Protein AF-A0A679F4Y0-F1 (afdb_monomer)

pLDDT: mean 83.92, std 12.02, range [45.62, 97.44]

Nearest PDB structures (foldseek):
  6wdh-assembly1_q  TM=8.982E-01  e=6.360E-02  Escherichia coli
  7bl2-assembly1_Q  TM=8.613E-01  e=1.214E-01  Escherichia coli K-12
  6cfj-assembly1_1U  TM=8.535E-01  e=2.637E-01  Thermus thermophilus HB8
  4wqu-assembly2_CU  TM=7.894E-01  e=1.908E-01  Thermus thermophilus HB8
  2ghj-assembly2_B  TM=6.750E-01  e=1.908E-01  Aquifex aeolicus

Radius of gyration: 18.29 Å; Cα contacts (8 Å, |Δi|>4): 42; chains: 1; bounding box: 28×23×64 Å

Secondary structure (DSSP, 8-state):
---HHHHHHHHHHHHHHHHHHHHHHHHHHHHHHHGGGSS--HHHHHHHHHHTT----HHHHHHHHHH-HHHHHHHHHHHHHHHHHHT-

Mean predicted aligned error: 6.58 Å

Organism: Cyanidioschyzon merolae (NCBI:txid45157)

Structure (mmCIF, N/CA/C/O backbone):
data_AF-A0A679F4Y0-F1
#
_entry.id   AF-A0A679F4Y0-F1
#
loop_
_atom_site.group_PDB
_atom_site.id
_atom_site.type_symbol
_atom_site.label_atom_id
_atom_site.label_alt_id
_atom_site.label_comp_id
_atom_site.label_asym_id
_atom_site.label_entity_id
_atom_site.label_seq_id
_atom_site.pdbx_PDB_ins_code
_atom_site.Cartn_x
_atom_site.Cartn_y
_atom_site.Cartn_z
_atom_site.occupancy
_atom_site.B_iso_or_equiv
_atom_site.auth_seq_id
_atom_site.auth_comp_id
_atom_site.auth_asym_id
_atom_site.auth_atom_id
_atom_site.pdbx_PDB_model_num
ATOM 1 N N . MET A 1 1 ? 17.998 2.783 -35.063 1.00 57.16 1 MET A N 1
ATOM 2 C CA . MET A 1 1 ? 16.754 2.110 -34.603 1.00 57.16 1 MET A CA 1
ATOM 3 C C . MET A 1 1 ? 17.054 1.312 -33.336 1.00 57.16 1 MET A C 1
ATOM 5 O O . MET A 1 1 ? 18.057 0.612 -33.309 1.00 57.16 1 MET A O 1
ATOM 9 N N . LYS A 1 2 ? 16.257 1.4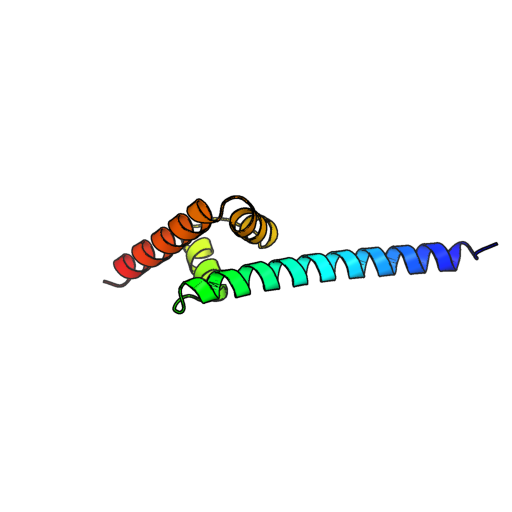35 -32.262 1.00 61.81 2 LYS A N 1
ATOM 10 C CA . LYS A 1 2 ? 16.462 0.621 -31.044 1.00 61.81 2 LYS A CA 1
ATOM 11 C C . LYS A 1 2 ? 16.127 -0.840 -31.358 1.00 61.81 2 LYS A C 1
ATOM 13 O O . LYS A 1 2 ? 15.055 -1.115 -31.884 1.00 61.81 2 LYS A O 1
ATOM 18 N N . ASN A 1 3 ? 17.034 -1.760 -31.030 1.00 77.31 3 ASN A N 1
ATOM 19 C CA . ASN A 1 3 ? 16.844 -3.191 -31.261 1.00 77.31 3 ASN A CA 1
ATOM 20 C C . ASN A 1 3 ? 15.573 -3.678 -30.513 1.00 77.31 3 ASN A C 1
ATOM 22 O O . ASN A 1 3 ? 15.493 -3.521 -29.292 1.00 77.31 3 ASN A O 1
ATOM 26 N N . PRO A 1 4 ? 14.553 -4.243 -31.185 1.00 74.94 4 PRO A N 1
ATOM 27 C CA . PRO A 1 4 ? 13.270 -4.566 -30.553 1.00 74.94 4 PRO A CA 1
ATOM 28 C C . PRO A 1 4 ? 13.417 -5.508 -29.348 1.00 74.94 4 PRO A C 1
ATOM 30 O O . PRO A 1 4 ? 12.741 -5.330 -28.334 1.00 74.94 4 PRO A O 1
ATOM 33 N N . LYS A 1 5 ? 14.382 -6.439 -29.380 1.00 79.12 5 LYS A N 1
ATOM 34 C CA . LYS A 1 5 ? 14.686 -7.325 -28.240 1.00 79.12 5 LYS A CA 1
ATOM 35 C C . LYS A 1 5 ? 15.121 -6.552 -26.985 1.00 79.12 5 LYS A C 1
ATOM 37 O O . LYS A 1 5 ? 14.709 -6.898 -25.875 1.00 79.12 5 LYS A O 1
ATOM 42 N N . THR A 1 6 ? 15.913 -5.485 -27.128 1.00 82.94 6 THR A N 1
ATOM 43 C CA . THR A 1 6 ? 16.363 -4.674 -25.980 1.00 82.94 6 THR A CA 1
ATOM 44 C C . THR A 1 6 ? 15.245 -3.786 -25.442 1.00 82.94 6 THR A C 1
ATOM 46 O O . THR A 1 6 ? 15.124 -3.638 -24.223 1.00 82.94 6 THR A O 1
ATOM 49 N N . TYR A 1 7 ? 14.366 -3.282 -26.315 1.00 84.31 7 TYR A N 1
ATOM 50 C CA . TYR A 1 7 ? 13.169 -2.536 -25.920 1.00 84.31 7 TYR A CA 1
ATOM 51 C C . TYR A 1 7 ? 12.246 -3.367 -25.014 1.00 84.31 7 TYR A C 1
ATOM 53 O O . TYR A 1 7 ? 11.894 -2.924 -23.917 1.00 84.31 7 TYR A O 1
ATOM 61 N N . TYR A 1 8 ? 11.903 -4.599 -25.411 1.00 89.25 8 TYR A N 1
ATOM 62 C CA . TYR A 1 8 ? 11.023 -5.458 -24.607 1.00 89.25 8 TYR A CA 1
ATOM 63 C C . TYR A 1 8 ? 11.660 -5.872 -23.273 1.00 89.25 8 TYR A C 1
ATOM 65 O O . TYR A 1 8 ? 10.985 -5.843 -22.239 1.00 89.25 8 TYR A O 1
ATOM 73 N N . LYS A 1 9 ? 12.971 -6.164 -23.256 1.00 91.62 9 LYS A N 1
ATOM 74 C CA . LYS A 1 9 ? 13.726 -6.449 -22.021 1.00 91.62 9 LYS A CA 1
ATOM 75 C C . LYS A 1 9 ? 13.670 -5.274 -21.040 1.00 91.62 9 LYS A C 1
ATOM 77 O O . LYS A 1 9 ? 13.403 -5.467 -19.852 1.00 91.62 9 LYS A O 1
ATOM 82 N N . TYR A 1 10 ? 13.874 -4.052 -21.533 1.00 92.06 10 TYR A N 1
ATOM 83 C CA . TYR A 1 10 ? 13.791 -2.840 -20.719 1.00 92.06 10 TYR A CA 1
ATOM 84 C C . TYR A 1 10 ? 12.372 -2.608 -20.187 1.00 92.06 10 TYR A C 1
ATOM 86 O O . TYR A 1 10 ? 12.189 -2.408 -18.986 1.00 92.06 10 TYR A O 1
ATOM 94 N N . LYS A 1 11 ? 11.352 -2.722 -21.048 1.00 93.56 11 LYS A N 1
ATOM 95 C CA . LYS A 1 11 ? 9.937 -2.566 -20.672 1.00 93.56 11 LYS A CA 1
ATOM 96 C C . LYS A 1 11 ? 9.528 -3.542 -19.567 1.00 93.56 11 LYS A C 1
ATOM 98 O O . LYS A 1 11 ? 8.858 -3.153 -18.611 1.00 93.56 11 LYS A O 1
ATOM 103 N N . PHE A 1 12 ? 9.961 -4.799 -19.653 1.00 94.38 12 PHE A N 1
ATOM 104 C CA . PHE A 1 12 ? 9.706 -5.800 -18.617 1.00 94.38 12 PHE A CA 1
ATOM 105 C C . PHE A 1 12 ? 10.388 -5.455 -17.286 1.00 94.38 12 PHE A C 1
ATOM 107 O O . PHE A 1 12 ? 9.742 -5.501 -16.234 1.00 94.38 12 PHE A O 1
ATOM 114 N N . LYS A 1 13 ? 11.668 -5.052 -17.323 1.00 95.81 13 LYS A N 1
ATOM 115 C CA . LYS A 1 13 ? 12.398 -4.592 -16.130 1.00 95.81 13 LYS A CA 1
ATOM 116 C C . LYS A 1 13 ? 11.677 -3.413 -15.473 1.00 95.81 13 LYS A C 1
ATOM 118 O O . LYS A 1 13 ? 11.464 -3.443 -14.263 1.00 95.81 13 LYS A O 1
ATOM 123 N N . GLN A 1 14 ? 11.232 -2.435 -16.261 1.00 96.62 14 GLN A N 1
ATOM 124 C CA . GLN A 1 14 ? 10.524 -1.264 -15.745 1.00 96.62 14 GLN A CA 1
ATOM 125 C C . GLN A 1 14 ? 9.191 -1.612 -15.083 1.00 96.62 14 GLN A C 1
ATOM 127 O O . GLN A 1 14 ? 8.910 -1.128 -13.992 1.00 96.62 14 GLN A O 1
ATOM 132 N N . ARG A 1 15 ? 8.403 -2.533 -15.652 1.00 97.00 15 ARG A N 1
ATOM 133 C CA . ARG A 1 15 ? 7.162 -3.014 -15.011 1.00 97.00 15 ARG A CA 1
ATOM 134 C C . ARG A 1 15 ? 7.419 -3.648 -13.641 1.00 97.00 15 ARG A C 1
ATOM 136 O O . ARG A 1 15 ? 6.643 -3.433 -12.712 1.00 97.00 15 ARG A O 1
ATOM 143 N N . LYS A 1 16 ? 8.505 -4.419 -13.495 1.00 97.19 16 LYS A N 1
ATOM 144 C CA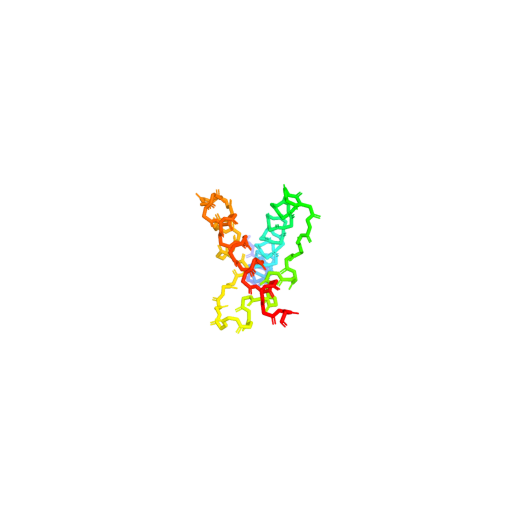 . LYS A 1 16 ? 8.900 -4.998 -12.198 1.00 97.19 16 LYS A CA 1
ATOM 145 C C . LYS A 1 16 ? 9.339 -3.923 -11.203 1.00 97.19 16 LYS A C 1
ATOM 147 O O . LYS A 1 16 ? 8.940 -3.983 -10.042 1.00 97.19 16 LYS A O 1
ATOM 152 N N . LEU A 1 17 ? 10.138 -2.953 -11.648 1.00 97.44 17 LEU A N 1
ATOM 153 C CA . LEU A 1 17 ? 10.594 -1.842 -10.807 1.00 97.44 17 LEU A CA 1
ATOM 154 C C . LEU A 1 17 ? 9.428 -0.969 -10.345 1.00 97.44 17 LEU A C 1
ATOM 156 O O . LEU A 1 17 ? 9.336 -0.675 -9.160 1.00 97.44 17 LEU A O 1
ATOM 160 N N . LEU A 1 18 ? 8.491 -0.651 -11.236 1.00 97.19 18 LEU A N 1
ATOM 161 C CA . LEU A 1 18 ? 7.298 0.123 -10.906 1.00 97.19 18 LEU A CA 1
ATOM 162 C C . LEU A 1 18 ? 6.494 -0.532 -9.774 1.00 97.19 18 LEU A C 1
ATOM 164 O O 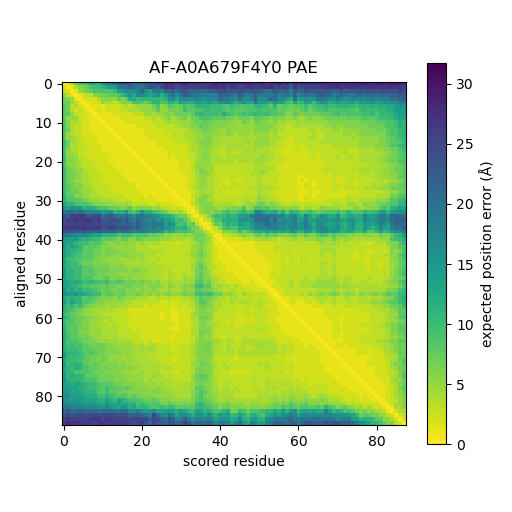. LEU A 1 18 ? 6.181 0.126 -8.787 1.00 97.19 18 LEU A O 1
ATOM 168 N N . LYS A 1 19 ? 6.235 -1.845 -9.859 1.00 96.31 19 LYS A N 1
ATOM 169 C CA . LYS A 1 19 ? 5.535 -2.587 -8.792 1.00 96.31 19 LYS A CA 1
ATOM 170 C C . LYS A 1 19 ? 6.271 -2.511 -7.449 1.00 96.31 19 LYS A C 1
ATOM 172 O O . LYS A 1 19 ? 5.637 -2.335 -6.411 1.00 96.31 19 LYS A O 1
ATOM 177 N N . ARG A 1 20 ? 7.605 -2.623 -7.460 1.00 96.75 20 ARG A N 1
ATOM 178 C CA . ARG A 1 20 ? 8.438 -2.500 -6.250 1.00 96.75 20 ARG A CA 1
ATOM 179 C C . ARG A 1 20 ? 8.388 -1.089 -5.670 1.00 96.75 20 ARG A C 1
ATOM 181 O O . ARG A 1 20 ? 8.235 -0.947 -4.462 1.00 96.75 20 ARG A O 1
ATOM 188 N N . ASN A 1 21 ? 8.464 -0.070 -6.520 1.00 96.88 21 ASN A N 1
ATOM 189 C CA . ASN A 1 21 ? 8.427 1.329 -6.105 1.00 96.88 21 ASN A CA 1
ATOM 190 C C . ASN A 1 21 ? 7.073 1.698 -5.496 1.00 96.88 21 ASN A C 1
ATOM 192 O O . ASN A 1 21 ? 7.053 2.297 -4.428 1.00 96.88 21 ASN A O 1
ATOM 196 N N . ILE A 1 22 ? 5.961 1.252 -6.092 1.00 95.62 22 ILE A N 1
ATOM 197 C CA . ILE A 1 22 ? 4.616 1.422 -5.514 1.00 95.62 22 ILE A CA 1
ATOM 198 C C . ILE A 1 22 ? 4.539 0.754 -4.136 1.00 95.62 22 ILE A C 1
ATOM 200 O O . ILE A 1 22 ? 4.087 1.364 -3.172 1.00 95.62 22 ILE A O 1
ATOM 204 N N . SER A 1 23 ? 5.034 -0.482 -4.001 1.00 95.19 23 SER A N 1
ATOM 205 C CA . SER A 1 23 ? 5.042 -1.155 -2.698 1.00 95.19 23 SER A CA 1
ATOM 206 C C . SER A 1 23 ? 5.907 -0.432 -1.662 1.00 95.19 23 SER A C 1
ATOM 208 O O . SER A 1 23 ? 5.546 -0.423 -0.486 1.00 95.19 23 SER A O 1
ATOM 210 N N . LYS A 1 24 ? 7.049 0.135 -2.069 1.00 95.62 24 LYS A N 1
ATOM 211 C CA . LYS A 1 24 ?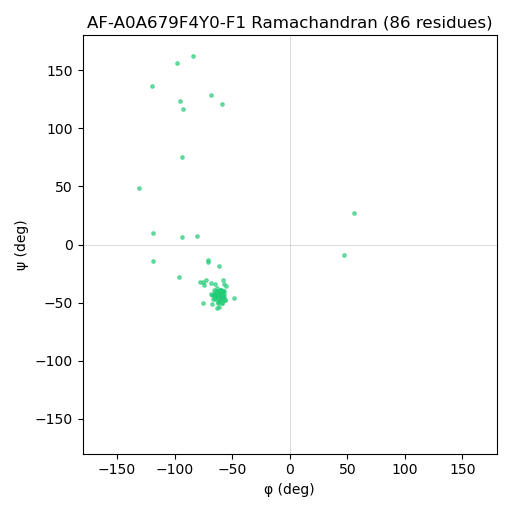 7.936 0.902 -1.186 1.00 95.62 24 LYS A CA 1
ATOM 212 C C . LYS A 1 24 ? 7.280 2.214 -0.756 1.00 95.62 24 LYS A C 1
ATOM 214 O O . LYS A 1 24 ? 7.328 2.534 0.424 1.00 95.62 24 LYS A O 1
ATOM 219 N N . TYR A 1 25 ? 6.631 2.913 -1.684 1.00 95.19 25 TYR A N 1
ATOM 220 C CA . TYR A 1 25 ? 5.871 4.130 -1.409 1.00 95.19 25 TYR A CA 1
ATOM 221 C C . TYR A 1 25 ? 4.757 3.877 -0.388 1.00 95.19 25 TYR A C 1
ATOM 223 O O . TYR A 1 25 ? 4.717 4.540 0.642 1.00 95.19 25 TYR A O 1
ATOM 231 N N . ASN A 1 26 ? 3.937 2.842 -0.595 1.00 93.69 26 ASN A N 1
ATOM 232 C CA . ASN A 1 26 ? 2.868 2.498 0.348 1.00 93.69 26 ASN A CA 1
ATOM 233 C C . ASN A 1 26 ? 3.414 2.182 1.751 1.00 93.69 26 ASN A C 1
ATOM 235 O O . ASN A 1 26 ? 2.822 2.590 2.741 1.00 93.69 26 ASN A O 1
ATOM 239 N N . ASN A 1 27 ? 4.553 1.484 1.857 1.00 91.25 27 ASN A N 1
ATOM 240 C CA . ASN A 1 27 ? 5.186 1.239 3.158 1.00 91.25 27 ASN A CA 1
ATOM 241 C C . ASN A 1 27 ? 5.643 2.541 3.835 1.00 91.25 27 ASN A C 1
ATOM 243 O O . ASN A 1 27 ? 5.495 2.662 5.046 1.00 91.25 27 ASN A O 1
ATOM 247 N N . LEU A 1 28 ? 6.209 3.484 3.073 1.00 91.50 28 LEU A N 1
ATOM 248 C CA . LEU A 1 28 ? 6.659 4.771 3.605 1.00 91.50 28 LEU A CA 1
ATOM 249 C C . LEU A 1 28 ? 5.485 5.571 4.167 1.00 91.50 28 LEU A C 1
ATOM 251 O O . LEU A 1 28 ? 5.557 5.969 5.321 1.00 91.50 28 LEU A O 1
ATOM 255 N N . VAL A 1 29 ? 4.404 5.716 3.394 1.00 91.25 29 VAL A N 1
ATOM 256 C CA . VAL A 1 29 ? 3.178 6.426 3.807 1.00 91.25 29 VAL A CA 1
ATOM 257 C C . VAL A 1 29 ? 2.599 5.836 5.091 1.00 91.25 29 VAL A C 1
ATOM 259 O O . VAL A 1 29 ? 2.292 6.558 6.039 1.00 91.25 29 VAL A O 1
ATOM 262 N N . ILE A 1 30 ? 2.477 4.508 5.136 1.00 88.81 30 ILE A N 1
ATOM 263 C CA . ILE A 1 30 ? 1.940 3.806 6.299 1.00 88.81 30 ILE A CA 1
ATOM 264 C C . ILE A 1 30 ? 2.822 4.058 7.519 1.00 88.81 30 ILE A C 1
ATOM 266 O O . ILE A 1 30 ? 2.326 4.538 8.535 1.00 88.81 30 ILE A O 1
ATOM 270 N N . ASN A 1 31 ? 4.125 3.796 7.411 1.00 84.50 31 ASN A N 1
ATOM 271 C CA . ASN A 1 31 ? 5.035 3.955 8.538 1.00 84.50 31 ASN A CA 1
ATOM 272 C C . ASN A 1 31 ? 5.074 5.409 9.024 1.00 84.50 31 ASN A C 1
ATOM 274 O O . ASN A 1 31 ? 4.974 5.623 10.224 1.00 84.50 31 ASN A O 1
ATOM 278 N N . SER A 1 32 ? 5.131 6.399 8.125 1.00 83.00 32 SER A N 1
ATOM 279 C CA . SER A 1 32 ? 5.163 7.817 8.507 1.00 83.00 32 SER A CA 1
ATOM 280 C C . SER A 1 32 ? 3.892 8.283 9.208 1.00 83.00 32 SER A C 1
ATOM 282 O O . SER A 1 32 ? 3.960 9.133 10.084 1.00 83.00 32 SER A O 1
ATOM 284 N N . SER A 1 33 ? 2.730 7.747 8.832 1.00 76.69 33 SER A N 1
ATOM 285 C CA . SER A 1 33 ? 1.460 8.114 9.474 1.00 76.69 33 SER A CA 1
ATOM 286 C C . SER A 1 33 ? 1.285 7.486 10.851 1.00 76.69 33 SER A C 1
ATOM 288 O O . SER A 1 33 ? 0.687 8.082 11.737 1.00 76.69 33 SER A O 1
ATOM 290 N N . ILE A 1 34 ? 1.835 6.289 11.026 1.00 67.00 34 ILE A N 1
ATOM 291 C CA . ILE A 1 34 ? 1.725 5.512 12.250 1.00 67.00 34 ILE A CA 1
ATOM 292 C C . ILE A 1 34 ? 2.581 6.117 13.377 1.00 67.00 34 ILE A C 1
ATOM 294 O O . ILE A 1 34 ? 2.163 6.081 14.529 1.00 67.00 34 ILE A O 1
ATOM 298 N N . PHE A 1 35 ? 3.700 6.771 13.042 1.00 55.38 35 PHE A N 1
ATOM 299 C CA . PHE A 1 35 ? 4.477 7.571 13.999 1.00 55.38 35 PHE A CA 1
ATOM 300 C C . PHE A 1 35 ? 3.692 8.745 14.604 1.00 55.38 35 PHE A C 1
ATOM 302 O O . PHE A 1 35 ? 4.072 9.238 15.650 1.00 55.38 35 PHE A O 1
ATOM 309 N N . ILE A 1 36 ? 2.582 9.193 14.005 1.00 51.41 36 ILE A N 1
ATOM 310 C CA . ILE A 1 36 ? 1.818 10.333 14.545 1.00 51.41 36 ILE A CA 1
ATOM 311 C C . ILE A 1 36 ? 1.076 9.960 15.850 1.00 51.41 36 ILE A C 1
ATOM 313 O O . ILE A 1 36 ? 0.688 10.856 16.590 1.00 51.41 36 ILE A O 1
ATOM 317 N N . ASN A 1 37 ? 0.936 8.664 16.170 1.00 52.75 37 ASN A N 1
ATOM 318 C CA . ASN A 1 37 ? 0.324 8.180 17.417 1.00 52.75 37 ASN A CA 1
ATOM 319 C C . ASN A 1 37 ? 1.280 7.340 18.302 1.00 52.75 37 ASN A C 1
ATOM 321 O O . ASN A 1 37 ? 0.795 6.697 19.224 1.00 52.75 37 ASN A O 1
ATOM 325 N N . ASP A 1 38 ? 2.587 7.299 17.994 1.00 58.78 38 ASP A N 1
ATOM 326 C CA . ASP A 1 38 ? 3.728 6.701 18.736 1.00 58.78 38 ASP A CA 1
ATOM 327 C C . ASP A 1 38 ? 3.648 5.266 19.321 1.00 58.78 38 ASP A C 1
ATOM 329 O O . ASP A 1 38 ? 4.679 4.713 19.699 1.00 58.78 38 ASP A O 1
ATOM 333 N N . GLU A 1 39 ? 2.500 4.587 19.341 1.00 67.62 39 GLU A N 1
ATOM 334 C CA . GLU A 1 39 ? 2.341 3.357 20.141 1.00 67.62 39 GLU A CA 1
ATOM 335 C C . GLU A 1 39 ? 2.023 2.095 19.329 1.00 67.62 39 GLU A C 1
ATOM 337 O O . GLU A 1 39 ? 2.132 0.972 19.824 1.00 67.62 39 GLU A O 1
ATOM 342 N N . ILE A 1 40 ? 1.638 2.233 18.060 1.00 73.56 40 ILE A N 1
ATOM 343 C CA . ILE A 1 40 ? 1.101 1.117 17.270 1.00 73.56 40 ILE A CA 1
ATOM 344 C C . ILE A 1 40 ? 1.994 0.883 16.060 1.00 73.56 40 ILE A C 1
ATOM 346 O O . ILE A 1 40 ? 2.363 1.825 15.395 1.00 73.56 40 ILE A O 1
ATOM 350 N N . SER A 1 41 ? 2.338 -0.360 15.712 1.00 80.31 41 SER A N 1
A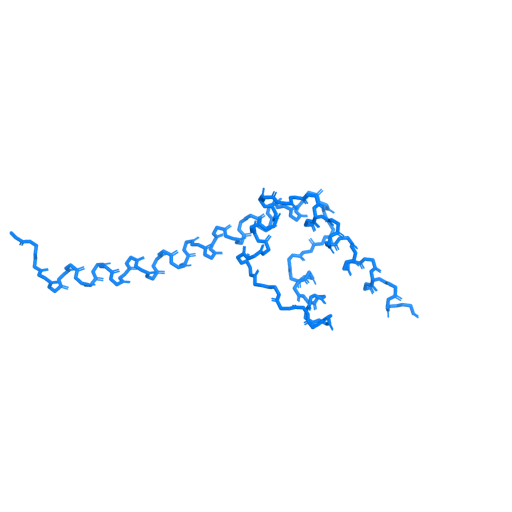TOM 351 C CA . SER A 1 41 ? 3.068 -0.654 14.464 1.00 80.31 41 SER A CA 1
ATOM 352 C C . SER A 1 41 ? 2.128 -1.117 13.345 1.00 80.31 41 SER A C 1
ATOM 354 O O . SER A 1 41 ? 1.085 -1.722 13.600 1.00 80.31 41 SER A O 1
ATOM 356 N N . TYR A 1 42 ? 2.523 -0.955 12.074 1.00 82.94 42 TYR A N 1
ATOM 357 C CA . TYR A 1 42 ? 1.765 -1.529 10.947 1.00 82.94 42 TYR A CA 1
ATOM 358 C C . TYR A 1 42 ? 1.556 -3.045 11.091 1.00 82.94 42 TYR A C 1
ATOM 360 O O . TYR A 1 42 ? 0.510 -3.576 10.714 1.00 82.94 42 TYR A O 1
ATOM 368 N N . ASN A 1 43 ? 2.546 -3.754 11.641 1.00 84.94 43 ASN A N 1
ATOM 369 C CA . ASN A 1 43 ? 2.449 -5.194 11.869 1.00 84.94 43 ASN A CA 1
ATOM 370 C C . ASN A 1 43 ? 1.320 -5.530 12.846 1.00 84.94 43 ASN A C 1
ATOM 372 O O . ASN A 1 43 ? 0.581 -6.484 12.602 1.00 84.94 43 ASN A O 1
ATOM 37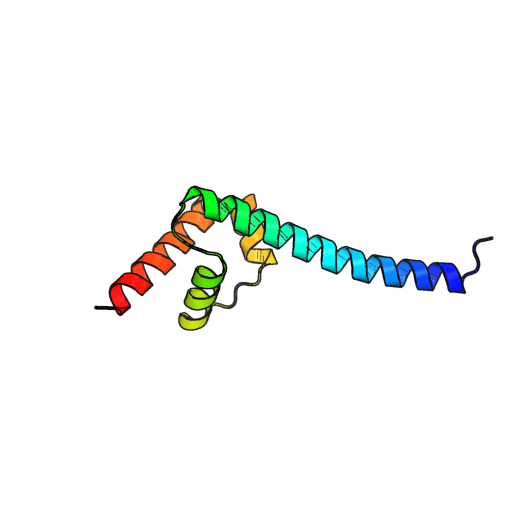6 N N . TYR A 1 44 ? 1.149 -4.719 13.892 1.00 83.69 44 TYR A N 1
ATOM 377 C CA . TYR A 1 44 ? 0.056 -4.864 14.846 1.00 83.69 44 TYR A CA 1
ATOM 378 C C . TYR A 1 44 ? -1.307 -4.587 14.199 1.00 83.69 44 TYR A C 1
ATOM 380 O O . TYR A 1 44 ? -2.214 -5.410 14.305 1.00 83.69 44 TYR A O 1
ATOM 388 N N . ILE A 1 45 ? -1.439 -3.501 13.430 1.00 83.88 45 ILE A N 1
ATOM 389 C CA . ILE A 1 45 ? -2.681 -3.194 12.694 1.00 83.88 45 ILE A CA 1
ATOM 390 C C . ILE A 1 45 ? -3.038 -4.346 11.748 1.00 83.88 45 ILE A C 1
ATOM 392 O O . ILE A 1 45 ? -4.172 -4.818 11.719 1.00 83.88 45 ILE A O 1
ATOM 396 N N . LYS A 1 46 ? -2.054 -4.859 11.003 1.00 86.88 46 LYS A N 1
ATOM 397 C CA . LYS A 1 46 ? -2.237 -5.995 10.093 1.00 86.88 46 LYS A CA 1
ATOM 398 C C . LYS A 1 46 ? -2.664 -7.266 10.831 1.00 86.88 46 LYS A C 1
ATOM 400 O O . LYS A 1 46 ? -3.475 -8.022 10.298 1.00 86.88 46 LYS A O 1
ATOM 405 N N . PHE A 1 47 ? -2.101 -7.527 12.008 1.00 85.81 47 PHE A N 1
ATOM 406 C CA . PHE A 1 47 ? -2.495 -8.650 12.855 1.00 85.81 47 PHE A CA 1
ATOM 407 C C . PHE A 1 47 ? -3.962 -8.529 13.280 1.00 85.81 47 PHE A C 1
ATOM 409 O O . PHE A 1 47 ? -4.739 -9.458 13.067 1.00 85.81 47 PHE A O 1
ATOM 416 N N . CYS A 1 48 ? -4.362 -7.359 13.771 1.00 84.94 48 CYS A N 1
ATOM 417 C CA . CYS A 1 48 ? -5.724 -7.103 14.222 1.00 84.94 48 CYS A CA 1
ATOM 418 C C . CYS A 1 48 ? -6.751 -7.187 13.082 1.00 84.94 48 CYS A C 1
ATOM 420 O O . CYS A 1 48 ? -7.781 -7.841 13.219 1.00 84.94 48 CYS A O 1
ATOM 422 N N . LEU A 1 49 ? -6.440 -6.609 11.916 1.00 86.38 49 LEU A N 1
ATOM 423 C CA . LEU A 1 49 ? -7.284 -6.710 10.719 1.00 86.38 49 LEU A CA 1
ATOM 424 C C . LEU A 1 49 ? -7.516 -8.167 10.301 1.00 86.38 49 LEU A C 1
ATOM 426 O O . LEU A 1 49 ? -8.630 -8.538 9.937 1.00 86.38 49 LEU A O 1
ATOM 430 N N . LYS A 1 50 ? -6.483 -9.017 10.392 1.00 87.06 50 LYS A N 1
ATOM 431 C CA . LYS A 1 50 ? -6.624 -10.455 10.123 1.00 87.06 50 LYS A CA 1
ATOM 432 C C . LYS A 1 50 ? -7.536 -11.149 11.130 1.00 87.06 50 LYS A C 1
ATOM 434 O O . LYS A 1 50 ? -8.351 -11.965 10.708 1.00 87.06 50 LYS A O 1
ATOM 439 N N . GLN A 1 51 ? -7.400 -10.850 12.424 1.00 86.25 51 GLN A N 1
ATOM 440 C CA . GLN A 1 51 ? -8.278 -11.420 13.452 1.00 86.25 51 GLN A CA 1
ATOM 441 C C . GLN A 1 51 ? -9.743 -11.055 13.210 1.00 86.25 51 GLN A C 1
ATOM 443 O O . GLN A 1 51 ? -10.624 -11.902 13.335 1.00 86.25 51 GLN A O 1
ATOM 448 N N . AS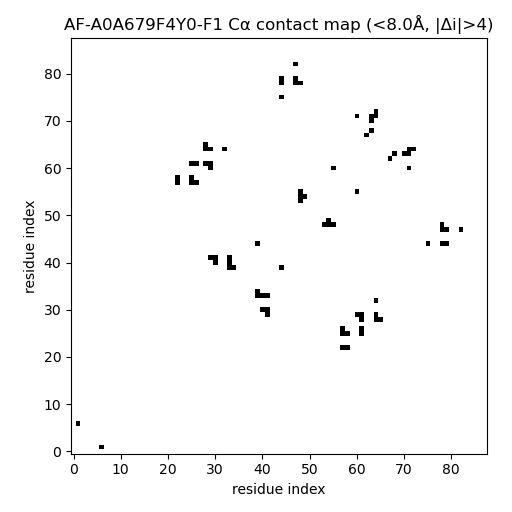P A 1 52 ? -9.992 -9.819 12.786 1.00 85.06 52 ASP A N 1
ATOM 449 C CA . ASP A 1 52 ? -11.329 -9.321 12.473 1.00 85.06 52 ASP A CA 1
ATOM 450 C C . ASP A 1 52 ? -11.836 -9.737 11.080 1.00 85.06 52 ASP A C 1
ATOM 452 O O . ASP A 1 52 ? -12.899 -9.292 10.655 1.00 85.06 52 ASP A O 1
ATOM 456 N N . LYS A 1 53 ? -11.109 -10.612 10.368 1.00 88.19 53 LYS A N 1
ATOM 457 C CA . LYS A 1 53 ? -11.434 -11.080 9.007 1.00 88.19 53 LYS A CA 1
ATOM 458 C C . LYS A 1 53 ? -11.598 -9.936 7.993 1.00 88.19 53 LYS A C 1
ATOM 460 O O . LYS A 1 53 ? -12.272 -10.092 6.978 1.00 88.19 53 LYS A O 1
ATOM 465 N N . VAL A 1 54 ? -10.939 -8.802 8.232 1.00 86.19 54 VAL A N 1
ATOM 466 C CA . VAL A 1 54 ? -10.936 -7.641 7.338 1.00 86.19 54 VAL A CA 1
ATOM 467 C C . VAL A 1 54 ? -9.741 -7.727 6.390 1.00 86.19 54 VAL A C 1
ATOM 469 O O . VAL A 1 54 ? -8.578 -7.658 6.795 1.00 86.19 54 VAL A O 1
ATOM 472 N N . SER A 1 55 ? -10.013 -7.843 5.090 1.00 85.81 55 SER A N 1
ATOM 473 C CA . SER A 1 55 ? -8.985 -7.937 4.051 1.00 85.81 55 SER A CA 1
ATOM 474 C C . SER A 1 55 ? -8.641 -6.569 3.448 1.00 85.81 55 SER A C 1
ATOM 476 O O . SER A 1 55 ? -9.013 -6.267 2.315 1.00 85.81 55 SER A O 1
ATOM 478 N N . LEU A 1 56 ? -7.891 -5.743 4.182 1.00 87.81 56 LEU A N 1
ATOM 479 C CA . LEU A 1 56 ? -7.323 -4.502 3.643 1.00 87.81 56 LEU A CA 1
ATOM 480 C C . LEU A 1 56 ? -5.889 -4.723 3.154 1.00 87.81 56 LEU A C 1
ATOM 482 O O . LEU A 1 56 ? -5.007 -5.167 3.894 1.00 87.81 56 LEU A O 1
ATOM 486 N N . ASN A 1 57 ? -5.640 -4.403 1.884 1.00 89.44 57 ASN A N 1
ATOM 487 C CA . ASN A 1 57 ? -4.292 -4.445 1.326 1.00 89.44 57 ASN A CA 1
ATOM 488 C C . ASN A 1 57 ? -3.525 -3.143 1.641 1.00 89.44 57 ASN A C 1
ATOM 490 O O . ASN A 1 57 ? -4.107 -2.107 1.953 1.00 89.44 57 ASN A O 1
ATOM 494 N N . LYS A 1 58 ? -2.192 -3.177 1.515 1.00 89.06 58 LYS A N 1
ATOM 495 C CA . LYS A 1 58 ? -1.333 -2.006 1.777 1.00 89.06 58 LYS A CA 1
ATOM 496 C C . LYS A 1 58 ? -1.660 -0.785 0.919 1.00 89.06 58 LYS A C 1
ATOM 498 O O . LYS A 1 58 ? -1.402 0.327 1.352 1.00 89.06 58 LYS A O 1
ATOM 503 N N . LYS A 1 59 ? -2.152 -0.997 -0.304 1.00 92.50 59 LYS A N 1
ATOM 504 C CA . LYS A 1 59 ? -2.487 0.097 -1.215 1.00 92.50 59 LYS A CA 1
ATOM 505 C C . LYS A 1 59 ? -3.676 0.884 -0.664 1.00 92.50 59 LYS A C 1
ATOM 507 O O . LYS A 1 59 ? -3.544 2.082 -0.485 1.00 92.50 59 LYS A O 1
ATOM 512 N N . ILE A 1 60 ? -4.756 0.192 -0.305 1.00 91.88 60 ILE A N 1
ATOM 513 C CA . ILE A 1 60 ? -5.965 0.804 0.257 1.00 91.88 60 ILE A CA 1
ATOM 514 C C . ILE A 1 60 ? -5.639 1.504 1.577 1.00 91.88 60 ILE A C 1
ATOM 516 O O . ILE A 1 60 ? -6.053 2.632 1.783 1.00 91.88 60 ILE A O 1
ATOM 520 N N . ILE A 1 61 ? -4.842 0.878 2.449 1.00 89.81 61 ILE A N 1
ATOM 521 C CA . ILE A 1 61 ? -4.439 1.500 3.721 1.00 89.81 61 ILE A CA 1
ATOM 522 C C . ILE A 1 61 ? -3.673 2.809 3.471 1.00 89.81 61 ILE A C 1
ATOM 524 O O . ILE A 1 61 ? -3.971 3.816 4.102 1.00 89.81 61 ILE A O 1
ATOM 528 N N . ALA A 1 62 ? -2.713 2.813 2.540 1.00 91.38 62 ALA A N 1
ATOM 529 C CA . ALA A 1 62 ? -1.978 4.025 2.182 1.00 91.38 62 ALA A CA 1
ATOM 530 C C . ALA A 1 62 ? -2.888 5.097 1.555 1.00 91.38 62 ALA A C 1
ATOM 532 O O . ALA A 1 62 ? -2.746 6.272 1.877 1.00 91.38 62 ALA A O 1
ATOM 533 N N . GLU A 1 63 ? -3.836 4.706 0.701 1.00 93.81 63 GLU A N 1
ATOM 534 C CA . GLU A 1 63 ? -4.817 5.621 0.103 1.00 93.81 63 GLU A CA 1
ATOM 535 C C . GLU A 1 63 ? -5.736 6.240 1.167 1.00 93.81 63 GLU A C 1
ATOM 537 O O . GLU A 1 63 ? -5.896 7.457 1.176 1.00 93.81 63 GLU A O 1
ATOM 542 N N . LEU A 1 64 ? -6.247 5.450 2.118 1.00 91.25 64 LEU A N 1
ATOM 543 C CA . LEU A 1 64 ? -7.037 5.951 3.250 1.00 91.25 64 LEU A CA 1
ATOM 544 C C . LEU A 1 64 ? -6.245 6.952 4.094 1.00 91.25 64 LEU A C 1
ATOM 546 O O . LEU A 1 64 ? -6.772 7.983 4.481 1.00 91.25 64 LEU A O 1
ATOM 550 N N . ILE A 1 65 ? -4.963 6.691 4.348 1.00 90.00 65 ILE A N 1
ATOM 551 C CA . ILE A 1 65 ? -4.104 7.618 5.098 1.00 90.00 65 ILE A CA 1
ATOM 552 C C . ILE A 1 65 ? -3.939 8.958 4.367 1.00 90.00 65 ILE A C 1
ATOM 554 O O . ILE A 1 65 ? -3.929 10.005 5.014 1.00 90.00 65 ILE A O 1
ATOM 558 N N . ILE A 1 66 ? -3.778 8.931 3.040 1.00 91.88 66 ILE A N 1
ATOM 559 C CA . ILE A 1 66 ? -3.537 10.133 2.228 1.00 91.88 66 ILE A CA 1
ATOM 560 C C . ILE A 1 66 ? -4.821 10.943 2.055 1.00 91.88 66 ILE A C 1
ATOM 562 O O . ILE A 1 66 ? -4.811 12.154 2.257 1.00 91.88 66 ILE A O 1
ATOM 566 N N . PHE A 1 67 ? -5.906 10.284 1.650 1.00 94.81 67 PHE A N 1
ATOM 567 C CA . PHE A 1 67 ? -7.130 10.953 1.212 1.00 94.81 67 PHE A CA 1
ATOM 568 C C . PHE A 1 67 ? -8.176 11.076 2.321 1.00 94.81 67 PHE A C 1
ATOM 570 O O . PHE A 1 67 ? -8.946 12.030 2.327 1.00 94.81 67 PHE A O 1
ATOM 577 N N . GLU A 1 68 ? -8.182 10.158 3.287 1.00 92.50 68 GLU A N 1
ATOM 578 C CA . GLU A 1 68 ? -9.188 10.075 4.351 1.00 92.50 68 GLU A CA 1
ATOM 579 C C . GLU A 1 68 ? -8.531 9.944 5.734 1.00 92.50 68 GLU A C 1
ATOM 581 O O . GLU A 1 68 ? -8.881 9.086 6.548 1.00 92.50 68 GLU A O 1
ATOM 586 N N . LYS A 1 69 ? -7.548 10.809 6.013 1.00 87.88 69 LYS A N 1
ATOM 587 C CA . LYS A 1 69 ? -6.705 10.731 7.218 1.00 87.88 69 LYS A CA 1
ATOM 588 C C . LYS A 1 69 ? -7.508 10.547 8.512 1.00 87.88 69 LYS A C 1
ATOM 590 O O . LYS A 1 69 ? -7.160 9.691 9.322 1.00 87.88 69 LYS A O 1
ATOM 595 N N . SER A 1 70 ? -8.579 11.319 8.705 1.00 88.31 70 SER A N 1
ATOM 596 C CA . SER A 1 70 ? -9.418 11.231 9.909 1.00 88.31 70 SER A CA 1
ATOM 597 C C . SER A 1 70 ? -10.081 9.860 10.044 1.00 88.31 70 SER A C 1
ATOM 599 O O . SER A 1 70 ? -10.025 9.263 11.114 1.00 88.31 70 SER A O 1
ATOM 601 N N . PHE A 1 71 ? -10.632 9.322 8.952 1.00 89.25 71 PHE A N 1
ATOM 602 C CA . PHE A 1 71 ? -11.230 7.988 8.939 1.00 89.25 71 PHE A CA 1
ATOM 603 C C . PHE A 1 71 ? -10.189 6.905 9.236 1.00 89.25 71 PHE A C 1
ATOM 605 O O . PHE A 1 71 ? -10.440 6.024 10.058 1.00 89.25 71 PHE A O 1
ATOM 612 N N . ALA A 1 72 ? -9.001 6.994 8.629 1.00 87.50 72 ALA A N 1
ATOM 613 C CA . ALA A 1 72 ? -7.911 6.056 8.883 1.00 87.50 72 ALA A CA 1
ATOM 614 C C . ALA A 1 72 ? -7.514 6.030 10.370 1.00 87.50 72 ALA A C 1
ATOM 616 O O . ALA A 1 72 ? -7.383 4.953 10.951 1.00 87.50 72 ALA A O 1
ATOM 617 N N . ILE A 1 73 ? -7.394 7.202 11.004 1.00 84.81 73 ILE A N 1
ATOM 618 C CA . ILE A 1 73 ? -7.097 7.321 12.440 1.00 84.81 73 ILE A CA 1
ATOM 619 C C . ILE A 1 73 ? -8.212 6.691 13.281 1.00 84.81 73 ILE A C 1
ATOM 621 O O . ILE A 1 73 ? -7.931 5.870 14.153 1.00 84.81 73 ILE A O 1
ATOM 625 N N . THR A 1 74 ? -9.477 7.025 13.012 1.00 86.25 74 THR A N 1
ATOM 626 C CA . THR A 1 74 ? -10.619 6.466 13.751 1.00 86.25 74 THR A CA 1
ATOM 627 C C . THR A 1 74 ? -10.688 4.947 13.616 1.00 86.25 74 THR A C 1
ATOM 629 O O . THR A 1 74 ? -10.886 4.254 14.613 1.00 86.25 74 THR A O 1
ATOM 632 N N . LEU A 1 75 ? -10.469 4.416 12.411 1.00 85.94 75 LEU A N 1
ATOM 633 C CA . LEU A 1 75 ? -10.431 2.980 12.154 1.00 85.94 75 LEU A CA 1
ATOM 634 C C . LEU A 1 75 ? -9.317 2.298 12.957 1.00 85.94 75 LEU A C 1
ATOM 636 O O . LEU A 1 75 ? -9.565 1.280 13.601 1.0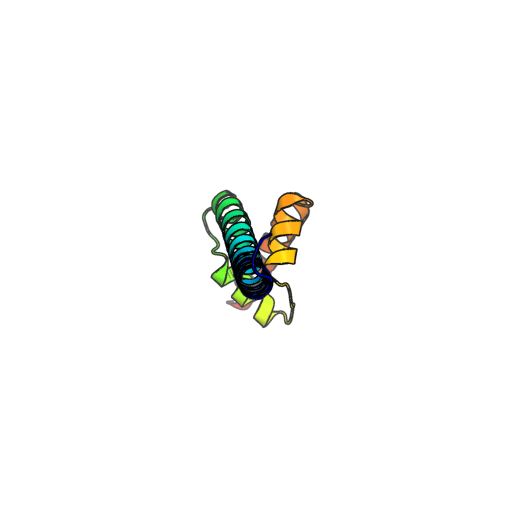0 85.94 75 LEU A O 1
ATOM 640 N N . PHE A 1 76 ? -8.101 2.850 12.950 1.00 84.31 76 PHE A N 1
ATOM 641 C CA . PHE A 1 76 ? -6.980 2.277 13.699 1.00 84.31 76 PHE A CA 1
ATOM 642 C C . PHE A 1 76 ? -7.207 2.325 15.209 1.00 84.31 76 PHE A C 1
ATOM 644 O O . PHE A 1 76 ? -6.964 1.323 15.880 1.00 84.31 76 PHE A O 1
ATOM 651 N N . ASN A 1 77 ? -7.746 3.428 15.730 1.00 82.88 77 ASN A N 1
ATOM 652 C CA . ASN A 1 77 ? -8.101 3.546 17.142 1.00 82.88 77 ASN A CA 1
ATOM 653 C C . ASN A 1 77 ? -9.176 2.525 17.528 1.00 82.88 77 ASN A C 1
ATOM 655 O O . ASN A 1 77 ? -9.026 1.825 18.524 1.00 82.88 77 ASN A O 1
ATOM 659 N N . LEU A 1 78 ? -10.229 2.376 16.721 1.00 84.56 78 LEU A N 1
ATOM 660 C CA . LEU A 1 78 ? -11.290 1.398 16.970 1.00 84.56 78 LEU A CA 1
ATOM 661 C C . LEU A 1 78 ? -10.741 -0.032 17.003 1.00 84.56 78 LEU A C 1
ATOM 663 O O . LEU A 1 78 ? -11.077 -0.801 17.903 1.00 84.56 78 LEU A O 1
ATOM 667 N N . ILE A 1 79 ? -9.868 -0.379 16.054 1.00 82.94 79 ILE A N 1
ATOM 668 C CA . ILE A 1 79 ? -9.199 -1.684 16.011 1.00 82.94 79 ILE A CA 1
ATOM 669 C C . ILE A 1 79 ? -8.342 -1.893 17.265 1.00 82.94 79 ILE A C 1
ATOM 671 O O . ILE A 1 79 ? -8.374 -2.972 17.855 1.00 82.94 79 ILE A O 1
ATOM 675 N N . PHE A 1 80 ? -7.590 -0.880 17.689 1.00 79.69 80 PHE A N 1
ATOM 676 C CA . PHE A 1 80 ? -6.752 -0.949 18.882 1.00 79.69 80 PHE A CA 1
ATOM 677 C C . PHE A 1 80 ? -7.585 -1.148 20.156 1.00 79.69 80 PHE A C 1
ATOM 679 O O . PHE A 1 80 ? -7.401 -2.141 20.860 1.00 79.69 80 PHE A O 1
ATOM 686 N N . PHE A 1 81 ? -8.571 -0.281 20.404 1.00 81.75 81 PHE A N 1
ATOM 687 C CA . PHE A 1 81 ? -9.438 -0.363 21.583 1.00 81.75 81 PHE A CA 1
ATOM 688 C C . PHE A 1 81 ? -10.216 -1.676 21.650 1.00 81.75 81 PHE A C 1
ATOM 690 O O . PHE A 1 81 ? -10.268 -2.313 22.701 1.00 81.75 81 PHE A O 1
ATOM 697 N N . LYS A 1 82 ? -10.781 -2.129 20.526 1.00 82.75 82 LYS A N 1
ATOM 698 C CA . LYS A 1 82 ? -11.499 -3.407 20.462 1.00 82.75 82 LYS A CA 1
ATOM 699 C C . LYS A 1 82 ? -10.612 -4.578 20.876 1.00 82.75 82 LYS A C 1
ATOM 701 O O . LYS A 1 82 ? -11.085 -5.487 21.554 1.00 82.75 82 LYS A O 1
ATOM 706 N N . ASN A 1 83 ? -9.346 -4.577 20.462 1.00 76.69 83 ASN A N 1
ATOM 707 C CA . ASN A 1 83 ? -8.434 -5.662 20.803 1.00 76.69 83 ASN A CA 1
ATOM 708 C C . ASN A 1 83 ? -7.913 -5.555 22.237 1.00 76.69 83 ASN A C 1
ATOM 710 O O . ASN A 1 83 ? -7.795 -6.594 22.872 1.00 76.69 83 ASN A O 1
ATOM 714 N N . LEU A 1 84 ? -7.725 -4.355 22.798 1.00 74.50 84 LEU A N 1
ATOM 715 C CA . LEU A 1 84 ? -7.452 -4.188 24.234 1.00 74.50 84 LEU A CA 1
ATOM 716 C C . LEU A 1 84 ? -8.552 -4.796 25.118 1.00 74.50 84 LEU A C 1
ATOM 718 O O . LEU A 1 84 ? -8.251 -5.433 26.122 1.00 74.50 84 LEU A O 1
ATOM 722 N N . ILE A 1 85 ? -9.822 -4.635 24.735 1.00 64.88 85 ILE A N 1
ATOM 723 C CA . ILE A 1 85 ? -10.964 -5.161 25.502 1.00 64.88 85 ILE A CA 1
ATOM 724 C C . ILE A 1 85 ? -11.012 -6.696 25.470 1.00 64.88 85 ILE A C 1
ATOM 726 O O . ILE A 1 85 ? -11.390 -7.306 26.462 1.00 64.88 85 ILE A O 1
ATOM 730 N N . LYS A 1 86 ? -10.594 -7.331 24.367 1.00 59.00 86 LYS A N 1
ATOM 731 C CA . LYS A 1 86 ? -10.565 -8.800 24.230 1.00 59.00 86 LYS A CA 1
ATOM 732 C C . LYS A 1 86 ? -9.482 -9.497 25.070 1.00 59.00 86 LYS A C 1
ATOM 734 O O . LYS A 1 86 ? -9.518 -10.717 25.169 1.00 59.00 86 LYS A O 1
ATOM 739 N N . PHE A 1 87 ? -8.510 -8.758 25.609 1.00 52.72 87 PHE A N 1
ATOM 740 C CA . PHE A 1 87 ? -7.449 -9.301 26.470 1.00 52.72 87 PHE A CA 1
ATOM 741 C C . PHE A 1 87 ? -7.779 -9.224 27.976 1.00 52.72 87 PHE A C 1
ATOM 743 O O . PHE A 1 87 ? -6.914 -9.544 28.791 1.00 52.72 87 PHE A O 1
ATOM 750 N N . LYS A 1 88 ? -8.999 -8.812 28.349 1.00 45.62 88 LYS A N 1
ATOM 751 C CA . LYS A 1 88 ? -9.562 -8.989 29.697 1.00 45.62 88 LYS A CA 1
ATOM 752 C C . LYS A 1 88 ? -10.444 -10.229 29.738 1.00 45.62 88 LYS A C 1
ATOM 754 O 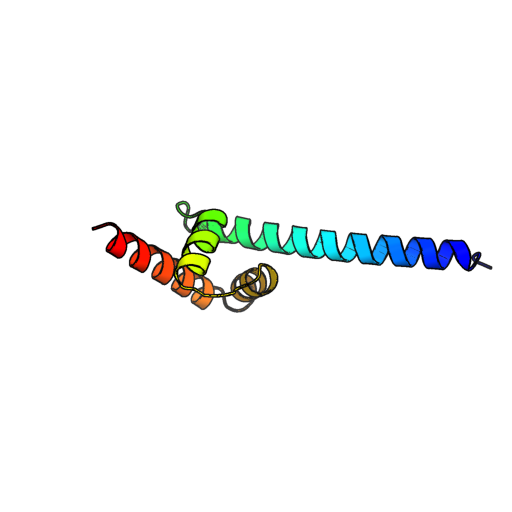O . LYS A 1 88 ? -10.399 -10.912 30.781 1.00 45.62 88 LYS A O 1
#

Solvent-accessible surface area (backbone atoms only — not comparable to full-atom values): 5103 Å² total; per-residue (Å²): 132,83,56,68,73,58,53,54,54,50,54,54,52,48,56,54,49,50,56,51,49,53,54,51,50,31,51,50,52,43,54,62,57,38,59,77,69,75,77,62,52,72,69,54,54,54,51,52,32,55,76,70,72,48,89,78,52,65,64,58,54,28,47,33,48,72,78,36,43,68,60,42,51,53,52,52,50,51,56,51,54,56,52,60,60,72,76,110

Sequence (88 aa):
MKNPKTYYKYKFKQRKLLKRNISKYNNLVINSSIFINDEISYNYIKFCLKQDKVSLNKKIIAELIIFEKSFAITLFNLIFFKNLIKFK

InterPro domains:
  IPR035566 Ribosomal protein bL20, C-terminal [SSF74731] (8-79)

Foldseek 3Di:
DPDVVVVVVVVVVVVVVVVVVLVVVLVVLQQVLVVVVPPDDPVRLVVLCVVVVHDDDSNNLSVCCVPVVVVSVVVSVVSVVVVVVVVD